Protein AF-A0A3D3LDT2-F1 (afdb_monomer_lite)

Secondary structure (DSSP, 8-state):
-HHHHHHHHHHHHHHHHHHHHHHHHHHTT-HHHHHHHHHHHHHHHHHHHHHHHT--S----

Structure (mmCIF, N/CA/C/O backbone):
data_AF-A0A3D3LDT2-F1
#
_entry.id   AF-A0A3D3LDT2-F1
#
loop_
_atom_site.group_PDB
_atom_site.id
_atom_site.type_symbol
_atom_site.label_atom_id
_atom_site.label_alt_id
_atom_site.label_comp_id
_atom_site.label_asym_id
_atom_site.label_entity_id
_atom_site.label_seq_id
_atom_site.pdbx_PDB_ins_code
_atom_site.Cartn_x
_atom_site.Cartn_y
_atom_site.Cartn_z
_atom_site.occupancy
_atom_site.B_iso_or_equiv
_atom_site.auth_seq_id
_atom_site.auth_comp_id
_atom_site.auth_asym_id
_atom_site.auth_atom_id
_atom_site.pdbx_PDB_model_num
ATOM 1 N N . THR A 1 1 ? -11.658 0.849 17.822 1.00 85.88 1 THR A N 1
ATOM 2 C CA . THR A 1 1 ? -12.396 2.130 17.946 1.00 85.88 1 THR A CA 1
ATOM 3 C C . THR A 1 1 ? -12.709 2.681 16.559 1.00 85.88 1 THR A C 1
ATOM 5 O O . THR A 1 1 ? -12.086 2.228 15.603 1.00 85.88 1 THR A O 1
ATOM 8 N N . PRO A 1 2 ? -13.648 3.636 16.401 1.00 91.06 2 PRO A N 1
ATOM 9 C CA . PRO A 1 2 ? -13.903 4.279 15.104 1.00 91.06 2 PRO A CA 1
ATOM 10 C C . PRO A 1 2 ? -12.636 4.866 14.458 1.00 91.06 2 PRO A C 1
ATOM 12 O O . PRO A 1 2 ? -12.456 4.773 13.250 1.00 91.06 2 PRO A O 1
ATOM 15 N N . GLU A 1 3 ? -11.721 5.389 15.275 1.00 92.19 3 GL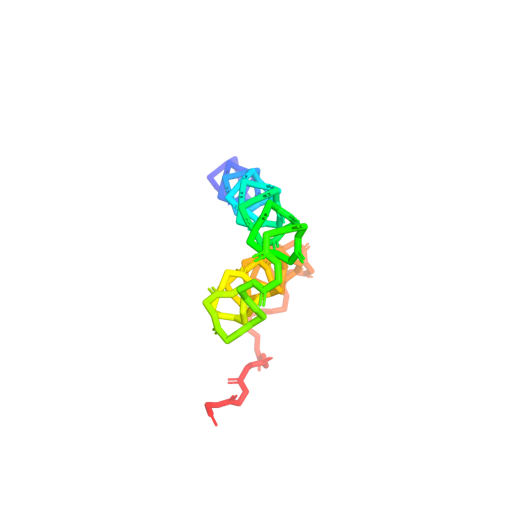U A N 1
ATOM 16 C CA . GLU A 1 3 ? -10.415 5.889 14.835 1.00 92.19 3 GLU A CA 1
ATOM 17 C C . GLU A 1 3 ? -9.509 4.778 14.276 1.00 92.19 3 GLU A C 1
ATOM 19 O O . GLU A 1 3 ? -8.915 4.947 13.214 1.00 92.19 3 GLU A O 1
ATOM 24 N N . GLN A 1 4 ? -9.450 3.610 14.930 1.00 92.31 4 GLN A N 1
ATOM 25 C CA . GLN A 1 4 ? -8.712 2.449 14.411 1.00 92.31 4 GLN A CA 1
ATOM 26 C C . GLN A 1 4 ? -9.283 1.968 13.068 1.00 92.31 4 GLN A C 1
ATOM 28 O O . GLN A 1 4 ? -8.516 1.678 12.155 1.00 92.31 4 GLN A O 1
ATOM 33 N N . LEU A 1 5 ? -10.613 1.950 12.911 1.00 93.56 5 LEU A N 1
ATOM 34 C CA . LEU A 1 5 ? -11.257 1.581 11.643 1.00 93.56 5 LEU A CA 1
ATOM 35 C C . LEU A 1 5 ? -10.919 2.568 10.517 1.00 93.56 5 LEU A C 1
ATOM 37 O O . LEU A 1 5 ? -10.626 2.145 9.398 1.00 93.56 5 LEU A O 1
ATOM 41 N N . GLN A 1 6 ? -10.908 3.872 10.811 1.00 94.69 6 GLN A N 1
ATOM 42 C CA . GLN A 1 6 ? -10.482 4.884 9.844 1.00 94.69 6 GLN A CA 1
ATOM 43 C C . GLN A 1 6 ? -9.014 4.684 9.450 1.00 94.69 6 GLN A C 1
ATOM 45 O O . GLN A 1 6 ? -8.691 4.671 8.265 1.00 94.69 6 GLN A O 1
ATOM 50 N N . ARG A 1 7 ? -8.137 4.430 10.427 1.00 94.94 7 ARG A N 1
ATOM 51 C CA . ARG A 1 7 ? -6.713 4.186 10.181 1.00 94.94 7 ARG A CA 1
ATOM 52 C C . ARG A 1 7 ? -6.469 2.939 9.325 1.00 94.94 7 ARG A C 1
ATOM 54 O O . ARG A 1 7 ? -5.655 2.995 8.409 1.00 94.94 7 ARG A O 1
ATOM 61 N N . ILE A 1 8 ? -7.194 1.845 9.571 1.00 96.00 8 ILE A N 1
ATOM 62 C CA . ILE A 1 8 ? -7.164 0.634 8.729 1.00 96.00 8 ILE A CA 1
ATOM 63 C C . ILE A 1 8 ? -7.570 0.977 7.288 1.00 96.00 8 ILE A C 1
ATOM 65 O O . ILE A 1 8 ? -6.887 0.589 6.339 1.00 96.00 8 ILE A O 1
ATOM 69 N N . SER A 1 9 ? -8.660 1.729 7.116 1.00 97.75 9 SER A N 1
ATOM 70 C CA . SER A 1 9 ? -9.149 2.154 5.798 1.00 97.75 9 SER A CA 1
ATOM 71 C C . SER A 1 9 ? -8.121 3.004 5.042 1.00 97.75 9 SER A C 1
ATOM 73 O O . SER A 1 9 ? -7.850 2.769 3.858 1.00 97.75 9 SER A O 1
ATOM 75 N N . ASP A 1 10 ? -7.489 3.952 5.734 1.00 98.12 10 ASP A N 1
ATOM 76 C CA . ASP A 1 10 ? -6.476 4.835 5.157 1.00 98.12 10 ASP A CA 1
ATOM 77 C C . ASP A 1 10 ? -5.223 4.055 4.737 1.00 98.12 10 ASP A C 1
ATOM 79 O O . ASP A 1 10 ? -4.705 4.266 3.637 1.00 98.12 10 ASP A O 1
ATOM 83 N N . LEU A 1 11 ? -4.773 3.105 5.564 1.00 98.19 11 LEU A N 1
ATOM 84 C CA . LEU A 1 11 ? -3.636 2.230 5.267 1.00 98.19 11 LEU A CA 1
ATOM 85 C C . LEU A 1 11 ? -3.905 1.328 4.058 1.00 98.19 11 LEU A C 1
ATOM 87 O O . LEU A 1 11 ? -3.075 1.258 3.149 1.00 98.19 11 LEU A O 1
ATOM 91 N N . ARG A 1 12 ? -5.088 0.704 3.988 1.00 98.31 12 ARG A N 1
ATOM 92 C CA . ARG A 1 12 ? -5.508 -0.113 2.834 1.00 98.31 12 ARG A CA 1
ATOM 93 C C . ARG A 1 12 ? -5.603 0.728 1.556 1.00 98.31 12 ARG A C 1
ATOM 95 O O . ARG A 1 12 ? -5.130 0.315 0.498 1.00 98.31 12 ARG A O 1
ATOM 102 N N . THR A 1 13 ? -6.126 1.951 1.656 1.00 98.56 13 THR A N 1
ATOM 103 C CA . THR A 1 13 ? -6.187 2.899 0.531 1.00 98.56 13 THR A CA 1
ATOM 104 C C . THR A 1 13 ? -4.795 3.331 0.069 1.00 98.56 13 THR A C 1
ATOM 106 O O . THR A 1 13 ? -4.534 3.437 -1.133 1.00 98.56 13 THR A O 1
ATOM 109 N N .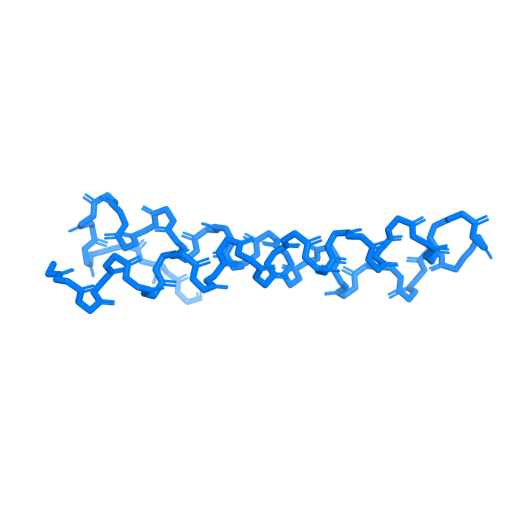 PHE A 1 14 ? -3.884 3.598 1.005 1.00 98.44 14 PHE A N 1
ATOM 110 C CA . PHE A 1 14 ? -2.498 3.931 0.696 1.00 98.44 14 PHE A CA 1
ATOM 111 C C . PHE A 1 14 ? -1.786 2.766 0.001 1.00 98.44 14 PHE A C 1
ATOM 113 O O . PHE A 1 14 ? -1.138 2.986 -1.026 1.00 98.44 14 PHE A O 1
ATOM 120 N N . ALA A 1 15 ? -1.960 1.540 0.502 1.00 98.50 15 ALA A N 1
ATOM 121 C CA . ALA A 1 15 ? -1.383 0.345 -0.097 1.00 98.50 15 ALA A CA 1
ATOM 122 C C . ALA A 1 15 ? -1.830 0.164 -1.552 1.00 98.50 15 ALA A C 1
ATOM 124 O O . ALA A 1 15 ? -0.981 0.053 -2.435 1.00 98.50 15 ALA A O 1
ATOM 125 N N . ALA A 1 16 ? -3.134 0.266 -1.823 1.00 98.50 16 ALA A N 1
ATOM 126 C CA . ALA A 1 16 ? -3.674 0.156 -3.178 1.00 98.50 16 ALA A CA 1
ATOM 127 C C . ALA A 1 16 ? -3.098 1.220 -4.133 1.00 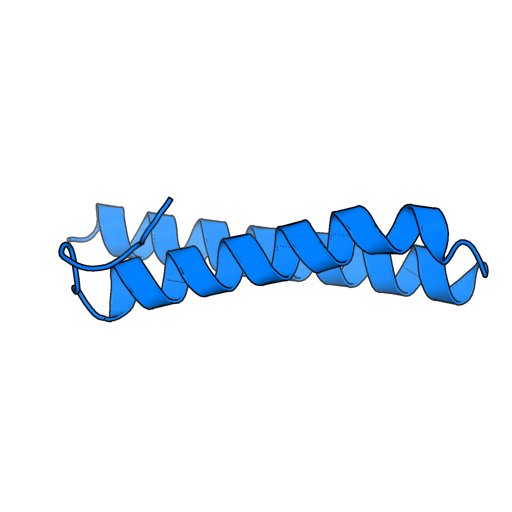98.50 16 ALA A C 1
ATOM 129 O O . ALA A 1 16 ? -2.785 0.939 -5.291 1.00 98.50 16 ALA A O 1
ATOM 130 N N . LYS A 1 17 ? -2.904 2.459 -3.655 1.00 98.50 17 LYS A N 1
ATOM 131 C CA . LYS A 1 17 ? -2.266 3.519 -4.455 1.00 98.50 17 LYS A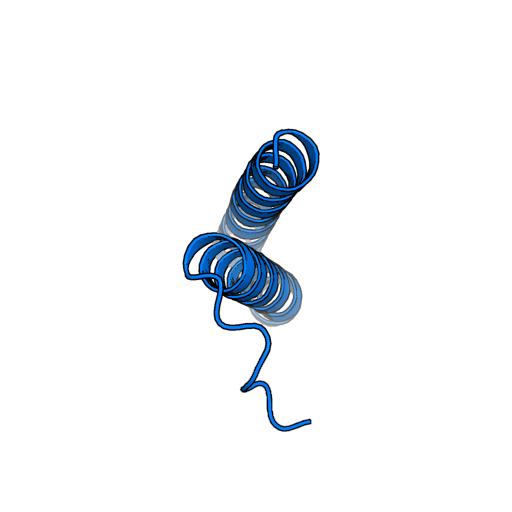 CA 1
ATOM 132 C C . LYS A 1 17 ? -0.808 3.186 -4.765 1.00 98.50 17 LYS A C 1
ATOM 134 O O . LYS A 1 17 ? -0.369 3.397 -5.892 1.00 98.50 17 LYS A O 1
ATOM 139 N N . LYS A 1 18 ? -0.054 2.689 -3.782 1.00 98.44 18 LYS A N 1
ATOM 140 C CA . LYS A 1 18 ? 1.355 2.323 -3.961 1.00 98.44 18 LYS A CA 1
ATOM 141 C C . LYS A 1 18 ? 1.524 1.122 -4.882 1.00 98.44 18 LYS A C 1
ATOM 143 O O . LYS A 1 18 ? 2.373 1.181 -5.765 1.00 98.44 18 LYS A O 1
ATOM 148 N N . GLU A 1 19 ? 0.674 0.112 -4.750 1.00 98.25 19 GLU A N 1
ATOM 149 C CA . GLU A 1 19 ? 0.642 -1.036 -5.652 1.00 98.25 19 GLU A CA 1
ATOM 150 C C . GLU A 1 19 ? 0.379 -0.603 -7.098 1.00 98.25 19 GLU A C 1
ATOM 152 O O . GLU A 1 19 ? 1.118 -0.992 -7.998 1.00 98.25 19 GLU A O 1
ATOM 157 N N . LYS A 1 20 ? -0.593 0.290 -7.322 1.00 98.44 20 LYS A N 1
ATOM 158 C CA . LYS A 1 20 ? -0.865 0.835 -8.657 1.00 98.44 20 LYS A CA 1
ATOM 159 C C . LYS A 1 20 ? 0.352 1.558 -9.248 1.00 98.44 20 LYS A C 1
ATOM 161 O O . LYS A 1 20 ? 0.654 1.378 -10.422 1.00 98.44 20 LYS A O 1
ATOM 166 N N . VAL A 1 21 ? 1.068 2.354 -8.449 1.00 98.25 21 VAL A N 1
ATOM 167 C CA . VAL A 1 21 ? 2.305 3.021 -8.901 1.00 98.25 21 VAL A CA 1
ATOM 168 C C . VAL A 1 21 ? 3.398 2.003 -9.226 1.00 98.25 21 VAL A C 1
ATOM 170 O O . VAL A 1 21 ? 4.031 2.120 -10.268 1.00 98.25 21 VAL A O 1
ATOM 173 N N . ALA A 1 22 ? 3.586 0.983 -8.387 1.00 98.12 22 ALA A N 1
ATOM 174 C CA . ALA A 1 22 ? 4.547 -0.081 -8.659 1.00 98.12 22 ALA A CA 1
ATOM 175 C C . ALA A 1 22 ? 4.227 -0.829 -9.961 1.00 98.12 22 ALA A C 1
ATOM 177 O O . ALA A 1 22 ? 5.126 -1.083 -10.751 1.00 98.12 22 ALA A O 1
ATOM 178 N N . GLN A 1 23 ? 2.952 -1.145 -10.208 1.00 98.12 23 GLN A N 1
ATOM 179 C CA . GLN A 1 23 ? 2.511 -1.788 -11.448 1.00 98.12 23 GLN A CA 1
ATOM 180 C C . GLN A 1 23 ? 2.806 -0.921 -12.677 1.00 98.12 23 GLN A C 1
ATOM 182 O O . GLN A 1 23 ? 3.268 -1.452 -13.683 1.00 98.12 23 GLN A O 1
ATOM 187 N N . PHE A 1 24 ? 2.594 0.398 -12.593 1.00 98.38 24 PHE A N 1
ATOM 188 C CA . PHE A 1 24 ? 2.983 1.312 -13.670 1.00 98.38 24 PHE A CA 1
ATOM 189 C C . PHE A 1 24 ? 4.494 1.305 -13.911 1.00 98.38 24 PHE A C 1
ATOM 191 O O . PHE A 1 24 ? 4.915 1.162 -15.049 1.00 98.38 24 PHE A O 1
ATOM 198 N N . LEU A 1 25 ? 5.308 1.398 -12.859 1.00 98.19 25 LEU A N 1
ATOM 199 C CA . LEU A 1 25 ? 6.770 1.393 -12.986 1.00 98.19 25 LEU A CA 1
ATOM 200 C C . LEU A 1 25 ? 7.295 0.070 -13.563 1.00 98.19 25 LEU A C 1
ATOM 202 O O . LEU A 1 25 ? 8.174 0.079 -14.414 1.00 98.19 25 LEU A O 1
ATOM 206 N N . ILE A 1 26 ? 6.709 -1.065 -13.172 1.00 97.88 26 ILE A N 1
ATOM 207 C CA . ILE A 1 26 ? 7.037 -2.382 -13.743 1.00 97.88 26 ILE A CA 1
ATOM 208 C C . ILE A 1 26 ? 6.674 -2.455 -15.226 1.00 97.88 26 ILE A C 1
ATOM 210 O O . ILE A 1 26 ? 7.432 -3.028 -16.002 1.00 97.88 26 ILE A O 1
ATOM 214 N N . ALA A 1 27 ? 5.529 -1.894 -15.624 1.00 98.00 27 ALA A N 1
ATOM 215 C CA . ALA A 1 27 ? 5.121 -1.857 -17.027 1.00 98.00 27 ALA A CA 1
ATOM 216 C C . ALA A 1 27 ? 6.074 -1.014 -17.893 1.00 98.00 27 ALA A C 1
ATOM 218 O O . ALA A 1 27 ? 6.248 -1.320 -19.067 1.00 98.00 27 ALA A O 1
ATOM 219 N N . GLU A 1 28 ? 6.721 -0.011 -17.298 1.00 98.12 28 GLU A N 1
ATOM 220 C CA . GLU A 1 28 ? 7.765 0.814 -17.919 1.00 98.12 28 GLU A CA 1
ATOM 221 C C . GLU A 1 28 ? 9.180 0.211 -17.767 1.00 98.12 28 GLU A C 1
ATOM 223 O O . GLU A 1 28 ? 10.170 0.898 -17.999 1.00 98.12 28 GLU A O 1
ATOM 228 N N . GLU A 1 29 ? 9.302 -1.053 -17.337 1.00 97.56 29 GLU A N 1
ATOM 229 C CA . GLU A 1 29 ? 10.576 -1.751 -17.065 1.00 97.56 29 GLU A CA 1
ATOM 230 C C . GLU A 1 29 ? 11.455 -1.077 -15.983 1.00 97.56 29 GLU A C 1
ATOM 232 O O . GLU A 1 29 ? 12.616 -1.438 -15.775 1.00 97.56 29 GLU A O 1
ATOM 237 N N . MET A 1 30 ? 10.891 -0.143 -15.211 1.00 98.00 30 MET A N 1
ATOM 238 C CA . MET A 1 30 ? 11.535 0.568 -14.101 1.00 98.00 30 MET A CA 1
ATOM 239 C C . MET A 1 30 ? 11.428 -0.240 -12.800 1.00 98.00 30 MET A C 1
ATOM 241 O O . MET A 1 30 ? 10.845 0.194 -11.802 1.00 98.00 30 MET A O 1
ATOM 245 N N . HIS A 1 31 ? 11.964 -1.461 -12.812 1.00 95.25 31 HIS A N 1
ATOM 246 C CA . HIS A 1 31 ? 11.827 -2.400 -11.696 1.00 95.25 31 HIS A CA 1
ATOM 247 C C . HIS A 1 31 ? 12.418 -1.867 -10.385 1.00 95.25 31 HIS A C 1
ATOM 249 O O . HIS A 1 31 ? 11.763 -1.976 -9.348 1.00 95.25 31 HIS A O 1
ATOM 255 N N . ASP A 1 32 ? 13.601 -1.250 -10.427 1.00 97.88 32 ASP A N 1
ATOM 256 C CA . ASP A 1 32 ? 14.269 -0.721 -9.231 1.00 97.88 32 ASP A CA 1
ATOM 257 C C . ASP A 1 32 ? 13.448 0.388 -8.557 1.00 97.88 32 ASP A C 1
ATOM 259 O O . ASP A 1 32 ? 13.331 0.428 -7.330 1.00 97.88 32 ASP A O 1
ATOM 263 N N . ASP A 1 33 ? 12.788 1.229 -9.357 1.00 97.69 33 ASP A N 1
ATOM 264 C CA . ASP A 1 33 ? 11.905 2.285 -8.862 1.00 97.69 33 ASP A CA 1
ATOM 265 C C . ASP A 1 33 ? 10.571 1.728 -8.343 1.00 97.69 33 ASP A C 1
ATOM 267 O O . ASP A 1 33 ? 9.948 2.318 -7.459 1.00 97.69 33 ASP A O 1
ATOM 271 N N . ALA A 1 34 ? 10.122 0.570 -8.835 1.00 98.19 34 ALA A N 1
ATOM 272 C CA . ALA A 1 34 ? 8.900 -0.077 -8.364 1.00 98.19 34 ALA A CA 1
ATOM 273 C C . ALA A 1 34 ? 9.044 -0.691 -6.958 1.00 98.19 34 ALA A C 1
ATOM 275 O O . ALA A 1 34 ? 8.079 -0.685 -6.183 1.00 98.19 34 ALA A O 1
ATOM 276 N N . ILE A 1 35 ? 10.235 -1.190 -6.604 1.00 97.88 35 ILE A N 1
ATOM 277 C CA . ILE A 1 35 ? 10.532 -1.856 -5.320 1.00 97.88 35 ILE A CA 1
ATOM 278 C C . ILE A 1 35 ? 10.077 -1.036 -4.099 1.00 97.88 35 ILE A C 1
ATOM 280 O O . ILE A 1 35 ? 9.310 -1.574 -3.291 1.00 97.88 35 ILE A O 1
ATOM 284 N N . PRO A 1 36 ? 10.465 0.245 -3.922 1.00 98.12 36 PRO A N 1
ATOM 285 C CA . PRO A 1 36 ? 10.055 1.014 -2.746 1.00 98.12 36 PRO A CA 1
ATOM 286 C C . PRO A 1 36 ? 8.532 1.197 -2.658 1.00 98.12 36 PRO A C 1
ATOM 288 O O . PRO A 1 36 ? 7.975 1.276 -1.561 1.00 98.12 36 PRO A O 1
ATOM 291 N N . HIS A 1 37 ? 7.826 1.221 -3.792 1.00 98.31 37 HIS A N 1
ATOM 292 C CA . HIS A 1 37 ? 6.367 1.298 -3.814 1.00 98.31 37 HIS A CA 1
ATOM 293 C C . HIS A 1 37 ? 5.716 -0.027 -3.397 1.00 98.31 37 HIS A C 1
ATOM 295 O O . HIS A 1 37 ? 4.775 -0.009 -2.603 1.00 98.31 37 HIS A O 1
ATOM 301 N N . GLN A 1 38 ? 6.245 -1.167 -3.846 1.00 98.25 38 GLN A N 1
ATOM 302 C CA . GLN A 1 38 ? 5.779 -2.482 -3.393 1.00 98.25 38 GLN A CA 1
ATOM 303 C C . GLN A 1 38 ? 6.009 -2.674 -1.889 1.00 98.25 38 GLN A C 1
ATOM 305 O O . GLN A 1 38 ? 5.096 -3.075 -1.169 1.00 98.25 38 GLN A O 1
ATOM 310 N N . GLN A 1 39 ? 7.197 -2.322 -1.392 1.00 98.06 39 GLN A N 1
ATOM 311 C CA . GLN A 1 39 ? 7.523 -2.407 0.034 1.00 98.06 39 GLN A CA 1
ATOM 312 C C . GLN A 1 39 ? 6.614 -1.513 0.885 1.00 98.06 39 GLN A C 1
ATOM 314 O O . GLN A 1 39 ? 6.110 -1.949 1.921 1.00 98.06 39 GLN A O 1
ATOM 319 N N . ALA A 1 40 ? 6.347 -0.283 0.431 1.00 98.06 40 ALA A N 1
ATOM 320 C CA . ALA A 1 40 ? 5.428 0.622 1.114 1.00 98.06 40 ALA A CA 1
ATOM 321 C C . ALA A 1 40 ? 3.991 0.076 1.153 1.00 98.06 40 ALA A C 1
ATOM 323 O O . ALA A 1 40 ? 3.322 0.214 2.17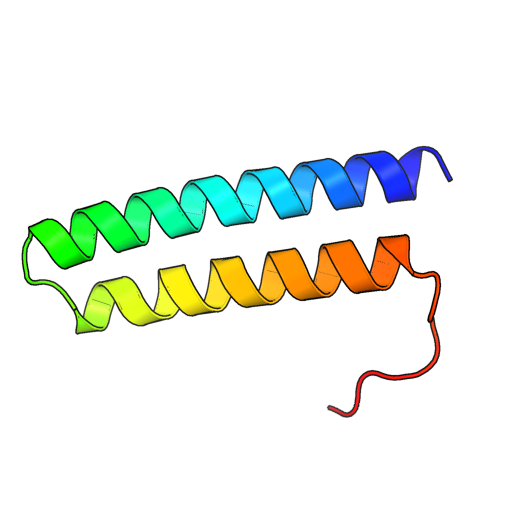7 1.00 98.06 40 ALA A O 1
ATOM 324 N N . ALA A 1 41 ? 3.522 -0.561 0.073 1.00 98.00 41 ALA A N 1
ATOM 325 C CA . ALA A 1 41 ? 2.206 -1.193 0.042 1.00 98.00 41 ALA A CA 1
ATOM 326 C C . ALA A 1 41 ? 2.109 -2.351 1.048 1.00 98.00 41 ALA A C 1
ATOM 328 O O . ALA A 1 41 ? 1.190 -2.380 1.863 1.00 98.00 41 ALA A O 1
ATOM 329 N N . LEU A 1 42 ? 3.096 -3.254 1.049 1.00 97.81 42 LEU A N 1
ATOM 330 C CA . LEU A 1 42 ? 3.150 -4.394 1.971 1.00 97.81 42 LEU A CA 1
ATOM 331 C C . LEU A 1 42 ? 3.228 -3.959 3.438 1.00 97.81 42 LEU A C 1
ATOM 333 O O . LEU A 1 42 ? 2.549 -4.532 4.288 1.00 97.81 42 LEU A O 1
ATOM 337 N N . SER A 1 43 ? 4.035 -2.939 3.737 1.00 97.44 43 SER A N 1
ATOM 338 C CA . SER A 1 43 ? 4.161 -2.393 5.091 1.00 97.44 43 SER A CA 1
ATOM 339 C C . SER A 1 43 ? 2.834 -1.811 5.590 1.00 97.44 43 SER A C 1
ATOM 341 O O . SER A 1 43 ? 2.407 -2.104 6.706 1.00 97.44 43 SER A O 1
ATOM 343 N N . ALA A 1 44 ? 2.129 -1.058 4.740 1.00 97.50 44 ALA A N 1
ATOM 344 C CA . ALA A 1 44 ? 0.834 -0.487 5.094 1.00 97.50 44 ALA A CA 1
ATOM 345 C C . ALA A 1 44 ? -0.246 -1.558 5.312 1.00 97.50 44 ALA A C 1
ATOM 347 O O . ALA A 1 44 ? -1.024 -1.436 6.256 1.00 97.50 44 ALA A O 1
ATOM 348 N N . LEU A 1 45 ? -0.271 -2.620 4.497 1.00 97.69 45 LEU A N 1
ATOM 349 C CA . LEU A 1 45 ? -1.178 -3.754 4.710 1.00 97.6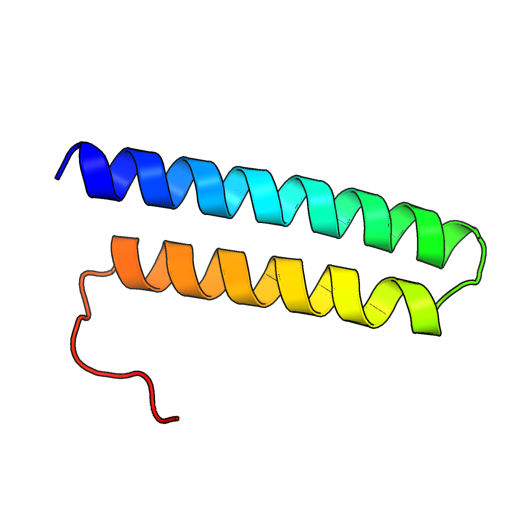9 45 LEU A CA 1
ATOM 350 C C . LEU A 1 45 ? -0.880 -4.468 6.028 1.00 97.69 45 LEU A C 1
ATOM 352 O O . LEU A 1 45 ? -1.788 -4.652 6.827 1.00 97.69 45 LEU A O 1
ATOM 356 N N . ARG A 1 46 ? 0.395 -4.760 6.314 1.00 96.12 46 ARG A N 1
ATOM 357 C CA . ARG A 1 46 ? 0.795 -5.379 7.586 1.00 96.12 46 ARG A CA 1
ATOM 358 C C . ARG A 1 46 ? 0.372 -4.536 8.787 1.00 96.12 46 ARG A C 1
ATOM 360 O O . ARG A 1 46 ? -0.115 -5.074 9.772 1.00 96.12 46 ARG A O 1
ATOM 367 N N . GLN A 1 47 ? 0.543 -3.216 8.707 1.00 95.56 47 GLN A N 1
ATOM 368 C CA . GLN A 1 47 ? 0.110 -2.316 9.771 1.00 95.56 47 GLN A CA 1
ATOM 369 C C . GLN A 1 47 ? -1.417 -2.293 9.919 1.00 95.56 47 GLN A C 1
ATOM 371 O O . GLN A 1 47 ? -1.913 -2.210 11.039 1.00 95.56 47 GLN A O 1
ATOM 376 N N . ALA A 1 48 ? -2.166 -2.360 8.815 1.00 94.94 48 ALA A N 1
ATOM 377 C CA . ALA A 1 48 ? -3.623 -2.440 8.858 1.00 94.94 48 ALA A CA 1
ATOM 378 C C . ALA A 1 48 ? -4.085 -3.745 9.521 1.00 94.94 48 ALA A C 1
ATOM 380 O O . ALA A 1 48 ? -4.943 -3.700 10.398 1.00 94.94 48 ALA A O 1
ATOM 381 N N . ASP A 1 49 ? -3.474 -4.869 9.149 1.00 94.44 49 ASP A N 1
ATOM 382 C CA . ASP A 1 49 ? -3.798 -6.188 9.693 1.00 94.44 49 ASP A CA 1
ATOM 383 C C . ASP A 1 49 ? -3.453 -6.280 11.187 1.00 94.44 49 ASP A C 1
ATOM 385 O O . ASP A 1 49 ? -4.239 -6.818 11.955 1.00 94.44 49 ASP A O 1
ATOM 389 N N . PHE A 1 50 ? -2.346 -5.671 11.623 1.00 92.06 50 PHE A N 1
ATOM 390 C CA . PHE A 1 50 ? -1.972 -5.568 13.040 1.00 92.06 50 PHE A CA 1
ATOM 391 C C . PHE A 1 50 ? -2.997 -4.771 13.863 1.00 92.06 50 PHE A C 1
ATOM 393 O O . PHE A 1 50 ? -3.408 -5.179 14.946 1.00 92.06 50 PHE A O 1
ATOM 400 N N . ILE A 1 51 ? -3.459 -3.629 13.339 1.00 91.19 51 ILE A N 1
ATOM 401 C CA . ILE A 1 51 ? -4.503 -2.835 14.007 1.00 91.19 51 ILE A CA 1
ATOM 402 C C . ILE A 1 51 ? -5.835 -3.607 14.036 1.00 91.19 51 ILE A C 1
ATOM 404 O O . ILE A 1 51 ? -6.604 -3.457 14.985 1.00 91.19 51 ILE A O 1
ATOM 408 N N . GLU A 1 52 ? -6.123 -4.408 13.005 1.00 89.56 52 GLU A N 1
ATOM 409 C CA . GLU A 1 52 ? -7.339 -5.222 12.903 1.00 89.56 52 GLU A CA 1
ATOM 410 C C . GLU A 1 52 ? -7.307 -6.450 13.827 1.00 89.56 52 GLU A C 1
ATOM 412 O O . GLU A 1 52 ? -8.337 -6.770 14.422 1.00 89.56 52 GLU A O 1
ATOM 417 N N . SER A 1 53 ? -6.149 -7.104 13.991 1.00 86.94 53 SER A N 1
ATOM 418 C CA . SER A 1 53 ? -5.991 -8.261 14.882 1.00 86.94 53 SER A CA 1
ATOM 419 C C . SER A 1 53 ? -6.014 -7.876 16.361 1.00 86.94 53 SER A C 1
ATOM 421 O O . SER A 1 53 ? -6.360 -8.703 17.202 1.00 86.94 53 SER A O 1
ATOM 423 N N . GLY A 1 54 ? -5.721 -6.610 16.680 1.00 72.06 54 GLY A N 1
ATOM 424 C CA . GLY A 1 54 ? -5.677 -6.124 18.058 1.00 72.06 54 GLY A CA 1
ATOM 425 C C . GLY A 1 54 ? -4.482 -6.661 18.846 1.00 72.06 54 GLY A C 1
ATOM 426 O O . GLY A 1 54 ? -4.444 -6.498 20.065 1.00 72.06 54 GLY A O 1
ATOM 427 N N . ASP A 1 55 ? -3.517 -7.283 18.166 1.00 60.31 55 ASP A N 1
ATOM 428 C CA . ASP A 1 55 ? -2.268 -7.724 18.770 1.00 60.31 55 ASP A CA 1
ATOM 429 C C . ASP A 1 55 ? -1.387 -6.494 18.978 1.00 60.31 55 ASP A C 1
ATOM 431 O O . ASP A 1 55 ? -0.623 -6.139 18.102 1.00 60.31 55 ASP A O 1
ATOM 435 N N . GLU A 1 56 ? -1.486 -5.804 20.114 1.00 55.69 56 GLU A N 1
ATOM 436 C CA . GLU A 1 56 ? -0.566 -4.701 20.447 1.00 55.69 56 GLU A CA 1
ATOM 437 C C . GLU A 1 56 ? 0.856 -5.190 20.818 1.00 55.69 56 GLU A C 1
ATOM 439 O O . GLU A 1 56 ? 1.748 -4.364 21.012 1.00 55.69 56 GLU A O 1
ATOM 444 N N . ASP A 1 57 ? 1.097 -6.508 20.865 1.00 52.69 57 ASP A N 1
ATOM 445 C CA . ASP A 1 57 ? 2.224 -7.103 21.601 1.00 52.69 57 ASP A CA 1
ATOM 446 C C . ASP A 1 57 ? 3.363 -7.734 20.780 1.00 52.69 57 ASP A C 1
ATOM 448 O O . ASP A 1 57 ? 4.322 -8.202 21.390 1.00 52.69 57 ASP A O 1
ATOM 452 N N . ASP A 1 58 ? 3.363 -7.740 19.440 1.00 55.09 58 ASP A N 1
ATOM 453 C CA . ASP A 1 58 ? 4.505 -8.352 18.730 1.00 55.09 58 ASP A CA 1
ATOM 454 C C . ASP A 1 58 ? 4.837 -7.710 17.374 1.00 55.09 58 ASP A C 1
ATOM 456 O O . ASP A 1 58 ? 4.401 -8.135 16.302 1.00 55.09 58 ASP A O 1
ATOM 460 N N . ILE A 1 59 ? 5.685 -6.679 17.414 1.00 56.06 59 ILE A N 1
ATOM 461 C CA . ILE A 1 59 ? 6.532 -6.314 16.274 1.00 56.06 59 ILE A CA 1
ATOM 462 C C . ILE A 1 59 ? 7.981 -6.238 16.783 1.00 56.06 59 ILE A C 1
ATOM 464 O O . ILE A 1 59 ? 8.338 -5.250 17.431 1.00 56.06 59 ILE A O 1
ATOM 468 N N . PRO A 1 60 ? 8.844 -7.240 16.523 1.00 53.94 60 PRO A N 1
ATOM 469 C CA . PRO A 1 60 ? 10.274 -7.068 16.725 1.00 53.94 60 PRO A CA 1
ATOM 470 C C . PRO A 1 60 ? 10.808 -6.038 15.718 1.00 53.94 60 PRO A C 1
ATOM 472 O O . PRO A 1 60 ? 10.484 -6.105 14.527 1.00 53.94 60 PRO A O 1
ATOM 475 N N . PHE A 1 61 ? 11.588 -5.083 16.237 1.00 51.38 61 PHE A N 1
ATOM 476 C CA . PHE A 1 61 ? 12.304 -4.038 15.495 1.00 51.38 61 PHE A CA 1
ATOM 477 C C . PHE A 1 61 ? 13.320 -4.599 14.495 1.00 51.38 61 PHE A C 1
ATOM 479 O O . PHE A 1 61 ? 13.985 -5.609 14.826 1.00 51.38 61 PHE A O 1
#

Foldseek 3Di:
DVVLVVLLVVLQVQLVVLQVVLVVCVVVVVNVVSVVSNVSSVVSNVVSVCSVVVCPDDDDD

Radius of gyration: 13.57 Å; chains: 1; bounding box: 28×14×40 Å

Sequence (61 aa):
TPEQLQRISDLRTFAAKKEKVAQFLIAEEMHDDAIPHQQAALSALRQADFIESGDEDDIPF

pLDDT: mean 91.24, std 13.72, range [51.38, 98.56]